Protein AF-A0A4S5A1P3-F1 (afdb_monomer_lite)

pLDDT: mean 83.7, std 17.14, range [33.22, 97.19]

Structure (mmCIF, N/CA/C/O backbone):
data_AF-A0A4S5A1P3-F1
#
_entry.id   AF-A0A4S5A1P3-F1
#
loop_
_atom_site.group_PDB
_atom_site.id
_atom_site.type_symbol
_atom_site.label_atom_id
_atom_site.label_alt_id
_atom_site.label_comp_id
_atom_site.label_asym_id
_atom_site.label_entity_id
_atom_site.label_seq_id
_atom_site.pdbx_PDB_ins_code
_atom_site.Cartn_x
_atom_site.Cartn_y
_atom_site.Cartn_z
_atom_site.occupancy
_atom_site.B_iso_or_equiv
_atom_site.auth_seq_id
_atom_site.auth_comp_id
_atom_site.auth_asym_id
_atom_site.auth_atom_id
_atom_site.pdbx_PDB_model_num
ATOM 1 N N . MET A 1 1 ? 27.775 -3.374 -28.635 1.00 35.94 1 MET A N 1
ATOM 2 C CA . MET A 1 1 ? 27.463 -2.305 -27.668 1.00 35.94 1 MET A CA 1
ATOM 3 C C . MET A 1 1 ? 25.946 -2.207 -27.679 1.00 35.94 1 MET A C 1
ATOM 5 O O . MET A 1 1 ? 25.406 -1.604 -28.589 1.00 35.94 1 MET A O 1
ATOM 9 N N . ASN A 1 2 ? 25.276 -2.994 -26.829 1.00 35.78 2 ASN A N 1
ATOM 10 C CA . ASN A 1 2 ? 23.814 -3.096 -26.831 1.00 35.78 2 ASN A CA 1
ATOM 11 C C . ASN A 1 2 ? 23.243 -1.896 -26.081 1.00 35.78 2 ASN A C 1
ATOM 13 O O . ASN A 1 2 ? 23.513 -1.739 -24.891 1.00 35.78 2 ASN A O 1
ATOM 17 N N . GLU A 1 3 ? 22.462 -1.081 -26.782 1.00 34.88 3 GLU A N 1
ATOM 18 C CA . GLU A 1 3 ? 21.548 -0.114 -26.189 1.00 34.88 3 GLU A CA 1
ATOM 19 C C . GLU A 1 3 ? 20.573 -0.870 -25.281 1.00 34.88 3 GLU A C 1
ATOM 21 O O . GLU A 1 3 ? 19.648 -1.542 -25.742 1.00 34.88 3 GLU A O 1
ATOM 26 N N . MET A 1 4 ? 20.794 -0.786 -23.966 1.00 35.00 4 MET A N 1
ATOM 27 C CA . MET A 1 4 ? 19.710 -0.987 -23.017 1.00 35.00 4 MET A CA 1
ATOM 28 C C . MET A 1 4 ? 18.684 0.097 -23.323 1.00 35.00 4 MET A C 1
ATOM 30 O O . MET A 1 4 ? 18.903 1.267 -23.013 1.00 35.00 4 MET A O 1
ATOM 34 N N . HIS A 1 5 ? 17.576 -0.291 -23.949 1.00 33.22 5 HIS A N 1
ATOM 35 C CA . HIS A 1 5 ? 16.361 0.505 -23.969 1.00 33.22 5 HIS A CA 1
ATOM 36 C C . HIS A 1 5 ? 15.910 0.695 -22.517 1.00 33.22 5 HIS A C 1
ATOM 38 O O . HIS A 1 5 ? 15.121 -0.083 -21.983 1.00 33.22 5 HIS A O 1
ATOM 44 N N . TYR A 1 6 ? 16.444 1.731 -21.874 1.00 36.34 6 TYR A N 1
ATOM 45 C CA . TYR A 1 6 ? 15.887 2.319 -20.674 1.00 36.34 6 TYR A CA 1
ATOM 46 C C . TYR A 1 6 ? 14.536 2.882 -21.105 1.00 36.34 6 TYR A C 1
ATOM 48 O O . TYR A 1 6 ? 14.447 3.979 -21.660 1.00 36.34 6 TYR A O 1
ATOM 56 N N . ARG A 1 7 ? 13.482 2.064 -20.993 1.00 33.97 7 ARG A N 1
ATOM 57 C CA . ARG A 1 7 ? 12.119 2.547 -21.187 1.00 33.97 7 ARG A CA 1
ATOM 58 C C . ARG A 1 7 ? 11.944 3.713 -20.227 1.00 33.97 7 ARG A C 1
ATOM 60 O O . ARG A 1 7 ? 12.103 3.560 -19.020 1.00 33.97 7 ARG A O 1
ATOM 67 N N . SER A 1 8 ? 11.705 4.873 -20.823 1.00 36.38 8 SER A N 1
ATOM 68 C CA . SER A 1 8 ? 11.467 6.142 -20.159 1.00 36.38 8 SER A CA 1
ATOM 69 C C . SER A 1 8 ? 10.553 5.947 -18.949 1.00 36.38 8 SER A C 1
ATOM 71 O O . SER A 1 8 ? 9.467 5.383 -19.080 1.00 36.38 8 SER A O 1
ATOM 73 N N . ALA A 1 9 ? 11.018 6.398 -17.786 1.00 40.75 9 ALA A N 1
ATOM 74 C CA . ALA A 1 9 ? 10.296 6.424 -16.522 1.00 40.75 9 ALA A CA 1
ATOM 75 C C . ALA A 1 9 ? 8.957 7.167 -16.680 1.00 40.75 9 ALA A C 1
ATOM 77 O O . ALA A 1 9 ? 8.899 8.390 -16.607 1.00 40.75 9 ALA A O 1
ATOM 78 N N . SER A 1 10 ? 7.887 6.424 -16.956 1.00 40.06 10 SER A N 1
ATOM 79 C CA . SER A 1 10 ? 6.523 6.942 -17.065 1.00 40.06 10 SER A CA 1
ATOM 80 C C . SER A 1 10 ? 5.593 5.962 -16.341 1.00 40.06 10 SER A C 1
ATOM 82 O O . SER A 1 10 ? 5.397 4.847 -16.813 1.00 40.06 10 SER A O 1
ATOM 84 N N . SER A 1 11 ? 5.131 6.390 -15.154 1.00 48.56 11 SER A N 1
ATOM 85 C CA . SER A 1 11 ? 4.219 5.738 -14.187 1.00 48.56 11 SER A CA 1
ATOM 86 C C . SER A 1 11 ? 4.602 4.319 -13.730 1.00 48.56 11 SER A C 1
ATOM 88 O O . SER A 1 11 ? 4.217 3.329 -14.351 1.00 48.56 11 SER A O 1
ATOM 90 N N . PHE A 1 12 ? 5.335 4.194 -12.621 1.00 56.28 12 PHE A N 1
ATOM 91 C CA . PHE A 1 12 ? 5.737 2.897 -12.062 1.00 56.28 12 PHE A CA 1
ATOM 92 C C . PHE A 1 12 ? 4.647 2.248 -11.193 1.00 56.28 12 PHE A C 1
ATOM 94 O O . PHE A 1 12 ? 4.829 2.072 -9.997 1.00 56.28 12 PHE A O 1
ATOM 101 N N . GLY A 1 13 ? 3.573 1.767 -11.824 1.00 71.69 13 GLY A N 1
ATOM 102 C CA . GLY A 1 13 ? 2.784 0.619 -11.350 1.00 71.69 13 GLY A CA 1
ATOM 103 C C . GLY A 1 13 ? 2.130 0.701 -9.966 1.00 71.69 13 GLY A C 1
ATOM 104 O O . GLY A 1 13 ? 1.569 -0.297 -9.531 1.00 71.69 13 GLY A O 1
ATOM 105 N N . GLY A 1 14 ? 2.155 1.825 -9.254 1.00 83.19 14 GLY A N 1
ATOM 106 C CA . GLY A 1 14 ? 1.535 1.961 -7.939 1.00 83.19 14 GLY A CA 1
ATOM 107 C C . GLY A 1 14 ? 0.019 1.871 -8.027 1.00 83.19 14 GLY A C 1
ATOM 108 O O . GLY A 1 14 ? -0.623 1.331 -7.127 1.00 83.19 14 GLY A O 1
ATOM 109 N N . ARG A 1 15 ? -0.568 2.286 -9.160 1.00 88.38 15 ARG A N 1
ATOM 110 C CA . ARG A 1 15 ? -1.984 2.018 -9.441 1.00 88.38 15 ARG A CA 1
ATOM 111 C C . ARG A 1 15 ? -2.257 0.539 -9.658 1.00 88.38 15 ARG A C 1
ATOM 113 O O . ARG A 1 15 ? -3.200 0.015 -9.072 1.00 88.38 15 ARG A O 1
ATOM 120 N N . ASP A 1 16 ? -1.403 -0.132 -10.422 1.00 90.88 16 ASP A N 1
ATOM 121 C CA . ASP A 1 16 ? -1.495 -1.579 -10.612 1.00 90.88 16 ASP A CA 1
ATOM 122 C C . ASP A 1 16 ? -1.309 -2.316 -9.279 1.00 90.88 16 ASP A C 1
ATOM 124 O O . ASP A 1 16 ? -1.969 -3.322 -9.034 1.00 90.88 16 ASP A O 1
ATOM 128 N N . ALA A 1 17 ? -0.452 -1.806 -8.391 1.00 93.62 17 ALA A N 1
ATOM 129 C CA . ALA A 1 17 ? -0.240 -2.347 -7.058 1.00 93.62 17 ALA A CA 1
ATOM 130 C C . ALA A 1 17 ? -1.464 -2.145 -6.162 1.00 93.62 17 ALA A C 1
ATOM 132 O O . ALA A 1 17 ? -1.892 -3.098 -5.518 1.00 93.62 17 ALA A O 1
ATOM 133 N N . LEU A 1 18 ? -2.078 -0.960 -6.172 1.00 94.19 18 LEU A N 1
ATOM 134 C CA . LEU A 1 18 ? -3.331 -0.699 -5.462 1.00 94.19 18 LEU A CA 1
ATOM 135 C C . LEU A 1 18 ? -4.447 -1.639 -5.943 1.00 94.19 18 LEU A C 1
ATOM 137 O O . LEU A 1 18 ? -5.137 -2.261 -5.134 1.00 94.19 18 LEU A O 1
ATOM 141 N N . ASP A 1 19 ? -4.607 -1.779 -7.260 1.00 94.06 19 ASP A N 1
ATOM 142 C CA . ASP A 1 19 ? -5.636 -2.638 -7.845 1.00 94.06 19 ASP A CA 1
ATOM 143 C C . ASP A 1 19 ? -5.355 -4.132 -7.578 1.00 94.06 19 ASP A C 1
ATOM 145 O O . ASP A 1 19 ? -6.284 -4.885 -7.267 1.00 94.06 19 ASP A O 1
ATOM 149 N N . ALA A 1 20 ? -4.087 -4.559 -7.617 1.00 94.88 20 ALA A N 1
ATOM 150 C CA . ALA A 1 20 ? -3.670 -5.919 -7.276 1.00 94.88 20 ALA A CA 1
ATOM 151 C C . ALA A 1 20 ? -3.870 -6.236 -5.786 1.00 94.88 20 ALA A C 1
ATOM 153 O O . ALA A 1 20 ? -4.341 -7.325 -5.457 1.00 94.88 20 ALA A O 1
ATOM 154 N N . ALA A 1 21 ? -3.557 -5.297 -4.890 1.00 95.94 21 ALA A N 1
ATOM 155 C CA . ALA A 1 21 ? -3.768 -5.454 -3.454 1.00 95.94 21 ALA A CA 1
ATOM 156 C C . ALA A 1 21 ? -5.259 -5.550 -3.120 1.00 95.94 21 ALA A C 1
ATOM 158 O O . ALA A 1 21 ? -5.671 -6.479 -2.427 1.00 95.94 21 ALA A O 1
ATOM 159 N N . ARG A 1 22 ? -6.093 -4.668 -3.693 1.00 96.19 22 ARG A N 1
ATOM 160 C CA . ARG A 1 22 ? -7.556 -4.757 -3.561 1.00 96.19 22 ARG A CA 1
ATOM 161 C C . ARG A 1 22 ? -8.063 -6.131 -3.993 1.00 96.19 22 ARG A C 1
ATOM 163 O O . ARG A 1 22 ? -8.819 -6.760 -3.262 1.00 96.19 22 ARG A O 1
ATOM 170 N N . GLN A 1 23 ? -7.634 -6.612 -5.161 1.00 95.25 23 GLN A N 1
ATOM 171 C CA . GLN A 1 23 ? -8.056 -7.920 -5.662 1.00 95.25 23 GLN A CA 1
ATOM 172 C C . GLN A 1 23 ? -7.584 -9.073 -4.763 1.00 95.25 23 GLN A C 1
ATOM 174 O O . GLN A 1 23 ? -8.339 -10.022 -4.550 1.00 95.25 23 GLN A O 1
ATOM 179 N N . ALA A 1 24 ? -6.369 -8.993 -4.215 1.00 94.69 24 ALA A N 1
ATOM 180 C CA . ALA A 1 24 ? -5.866 -9.985 -3.272 1.00 94.69 24 ALA A CA 1
ATOM 181 C C . ALA A 1 24 ? -6.734 -10.035 -2.006 1.00 94.69 24 ALA A C 1
ATOM 183 O O . ALA A 1 24 ? -7.174 -11.111 -1.604 1.00 94.69 24 ALA A O 1
ATOM 184 N N . TRP A 1 25 ? -7.046 -8.883 -1.413 1.00 95.56 25 TRP A N 1
ATOM 185 C CA . TRP A 1 25 ? -7.894 -8.815 -0.224 1.00 95.56 25 TRP A CA 1
ATOM 186 C C . TRP A 1 25 ? -9.334 -9.271 -0.484 1.00 95.56 25 TRP A C 1
ATOM 188 O O . TRP A 1 25 ? -9.893 -10.019 0.318 1.00 95.56 25 TRP A O 1
ATOM 198 N N . GLU A 1 26 ? -9.902 -8.942 -1.645 1.00 94.19 26 GLU A N 1
ATOM 199 C CA . GLU A 1 26 ? -11.210 -9.454 -2.072 1.00 94.19 26 GLU A CA 1
ATOM 200 C C . GLU A 1 26 ? -11.224 -10.985 -2.192 1.00 94.19 26 GLU A C 1
ATOM 202 O O . GLU A 1 26 ? -12.189 -11.628 -1.779 1.00 94.19 26 GLU A O 1
ATOM 207 N N . TRP A 1 27 ? -10.150 -11.603 -2.698 1.00 93.88 27 TRP A N 1
ATOM 208 C CA . TRP A 1 27 ? -10.016 -13.067 -2.712 1.00 93.88 27 TRP A CA 1
ATOM 209 C C . TRP A 1 27 ? -9.922 -13.675 -1.312 1.00 93.88 27 TRP A C 1
ATOM 211 O O . TRP A 1 27 ? -10.344 -14.815 -1.111 1.00 93.88 27 TRP A O 1
ATOM 221 N N . HIS A 1 28 ? -9.405 -12.919 -0.346 1.00 92.44 28 HIS A N 1
ATOM 222 C CA . HIS A 1 28 ? -9.392 -13.293 1.066 1.00 92.44 28 HIS A CA 1
ATOM 223 C C . HIS A 1 28 ? -10.714 -12.993 1.792 1.00 92.44 28 HIS A C 1
ATOM 225 O O . HIS A 1 28 ? -10.849 -13.350 2.961 1.00 92.44 28 HIS A O 1
ATOM 231 N N . GLY A 1 29 ? -11.706 -12.419 1.101 1.00 93.31 29 GLY A N 1
ATOM 232 C CA . GLY A 1 29 ? -13.027 -12.117 1.650 1.00 93.31 29 GLY A CA 1
ATOM 233 C C . GLY A 1 29 ? -13.082 -10.851 2.507 1.00 93.31 29 GLY A C 1
ATOM 234 O O . GLY A 1 29 ? -14.054 -10.671 3.235 1.00 93.31 29 GLY A O 1
ATOM 235 N N . GLU A 1 30 ? -12.064 -9.994 2.434 1.00 93.94 30 GLU A N 1
ATOM 236 C CA . GLU A 1 30 ? -11.998 -8.737 3.185 1.00 93.94 30 GLU A CA 1
ATOM 237 C C . GLU A 1 30 ? -12.755 -7.621 2.449 1.00 93.94 30 GLU A C 1
ATOM 239 O O . GLU A 1 30 ? -12.679 -7.485 1.222 1.00 93.94 30 GLU A O 1
ATOM 244 N N . ILE A 1 31 ? -13.471 -6.785 3.205 1.00 90.81 31 ILE A N 1
ATOM 245 C CA . ILE A 1 31 ? -14.104 -5.579 2.665 1.00 90.81 31 ILE A CA 1
ATOM 246 C C . ILE A 1 31 ? -13.040 -4.494 2.528 1.00 90.81 31 ILE A C 1
ATOM 248 O O . ILE A 1 31 ? -12.395 -4.113 3.503 1.00 90.81 31 ILE A O 1
ATOM 252 N N . CYS A 1 32 ? -12.897 -3.968 1.314 1.00 91.88 32 CYS A N 1
ATOM 253 C CA . CYS A 1 32 ? -11.909 -2.947 1.000 1.00 91.88 32 CYS A CA 1
ATOM 254 C C . CYS A 1 32 ? -12.578 -1.659 0.521 1.00 91.88 32 CYS A C 1
ATOM 256 O O . CYS A 1 32 ? -13.483 -1.695 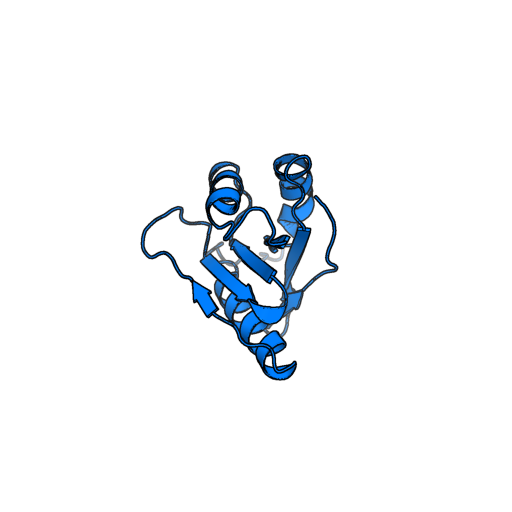-0.320 1.00 91.88 32 CYS A O 1
ATOM 258 N N . HIS A 1 33 ? -12.084 -0.511 0.979 1.00 92.50 33 HIS A N 1
ATOM 259 C CA . HIS A 1 33 ? -12.471 0.791 0.438 1.00 92.50 33 HIS A CA 1
ATOM 260 C C . HIS A 1 33 ? -11.266 1.480 -0.184 1.00 92.50 33 HIS A C 1
ATOM 262 O O . HIS A 1 33 ? -10.273 1.748 0.482 1.00 92.50 33 HIS A O 1
ATOM 268 N N . VAL A 1 34 ? -11.358 1.775 -1.478 1.00 92.56 34 VAL A N 1
ATOM 269 C CA . VAL A 1 34 ? -10.324 2.542 -2.170 1.00 92.56 34 VAL A CA 1
ATOM 270 C C . VAL A 1 34 ? -10.591 4.026 -1.957 1.00 92.56 34 VAL A C 1
ATOM 272 O O . VAL A 1 34 ? -11.637 4.537 -2.359 1.00 92.56 34 VAL A O 1
ATOM 275 N N . ARG A 1 35 ? -9.622 4.727 -1.373 1.00 89.94 35 ARG A N 1
ATOM 276 C CA . ARG A 1 35 ? -9.584 6.187 -1.323 1.00 89.94 35 ARG A CA 1
ATOM 277 C C . ARG A 1 35 ? -8.551 6.678 -2.328 1.00 89.94 35 ARG A C 1
ATOM 279 O O . ARG A 1 35 ? -7.363 6.410 -2.200 1.00 89.94 35 AR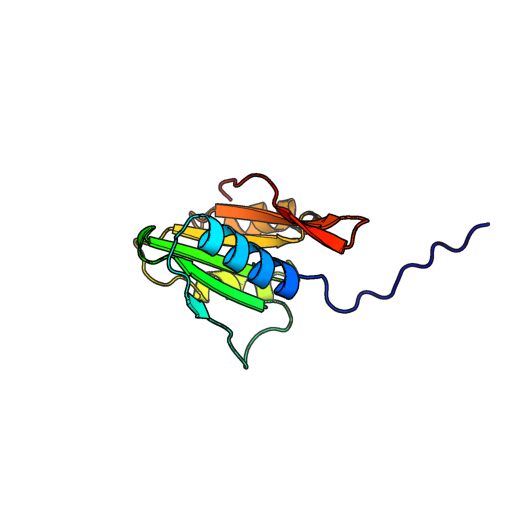G A O 1
ATOM 286 N N . THR A 1 36 ? -8.996 7.419 -3.330 1.00 83.50 36 THR A N 1
ATOM 287 C CA . THR A 1 36 ? -8.119 8.143 -4.260 1.00 83.50 36 THR A CA 1
ATOM 288 C C . THR A 1 36 ? -8.322 9.624 -4.030 1.00 83.50 36 THR A C 1
ATOM 290 O O . THR A 1 36 ? -9.462 10.072 -3.916 1.00 83.50 36 THR A O 1
ATOM 293 N N . ASN A 1 37 ? -7.242 10.391 -3.961 1.00 65.94 37 ASN A N 1
ATOM 294 C CA . ASN A 1 37 ? -7.344 11.835 -3.855 1.00 65.94 37 ASN A CA 1
ATOM 295 C C . ASN A 1 37 ? -7.021 12.420 -5.226 1.00 65.94 37 ASN A C 1
ATOM 297 O O . ASN A 1 37 ? -5.934 12.198 -5.745 1.00 65.94 37 ASN A O 1
ATOM 301 N N . GLU A 1 38 ? -7.961 13.153 -5.816 1.00 53.84 38 GLU A N 1
ATOM 302 C CA . GLU A 1 38 ? -7.771 13.764 -7.137 1.00 53.84 38 GLU A CA 1
ATOM 303 C C . GLU A 1 38 ? -6.763 14.928 -7.108 1.00 53.84 38 GLU A C 1
ATOM 305 O O . GLU A 1 38 ? -6.423 15.452 -8.166 1.00 53.84 38 GLU A O 1
ATOM 310 N N . SER A 1 39 ? -6.306 15.370 -5.922 1.00 51.78 39 SER A N 1
ATOM 311 C CA . SER A 1 39 ? -5.668 16.687 -5.794 1.00 51.78 39 SER A CA 1
ATOM 312 C C . SER A 1 39 ? -4.213 16.788 -5.329 1.00 51.78 39 SER A C 1
ATOM 314 O O . SER A 1 39 ? -3.696 17.893 -5.475 1.00 51.78 39 SER A O 1
ATOM 316 N N . GLN A 1 40 ? -3.512 15.787 -4.772 1.00 53.59 40 GLN A N 1
ATOM 317 C CA . GLN A 1 40 ? -2.230 16.109 -4.102 1.00 53.59 40 GLN A CA 1
ATOM 318 C C . GLN A 1 40 ? -1.084 15.100 -4.238 1.00 53.59 40 GLN A C 1
ATOM 320 O O . GLN A 1 40 ? -1.196 13.948 -3.829 1.00 53.59 40 GLN A O 1
ATOM 325 N N . THR A 1 41 ? 0.030 15.676 -4.714 1.00 58.56 41 THR A N 1
ATOM 326 C CA . THR A 1 41 ? 1.399 15.172 -4.892 1.00 58.56 41 THR A CA 1
ATOM 327 C C . THR A 1 41 ? 1.508 14.027 -5.899 1.00 58.56 41 THR A C 1
ATOM 329 O O . THR A 1 41 ? 0.992 12.945 -5.649 1.00 58.56 41 THR A O 1
ATOM 332 N N . ASP A 1 42 ? 2.245 14.249 -6.998 1.00 69.69 42 ASP A N 1
ATOM 333 C CA . ASP A 1 42 ? 2.413 13.336 -8.153 1.00 69.69 42 ASP A CA 1
ATOM 334 C C . ASP A 1 42 ? 2.865 11.896 -7.808 1.00 69.69 42 ASP A C 1
ATOM 336 O O . ASP A 1 42 ? 2.928 11.046 -8.691 1.00 69.69 42 ASP A O 1
ATOM 340 N N . GLY A 1 43 ? 3.178 11.600 -6.543 1.00 79.06 43 GLY A N 1
ATOM 341 C CA . GLY A 1 43 ? 3.667 10.303 -6.089 1.00 79.06 43 GLY A CA 1
ATOM 342 C C . GLY A 1 43 ? 2.764 9.510 -5.140 1.00 79.06 43 GLY A C 1
ATOM 343 O O . GLY A 1 43 ? 3.113 8.365 -4.886 1.00 79.06 43 GLY A O 1
ATOM 344 N N . VAL A 1 44 ? 1.640 10.024 -4.611 1.00 87.19 44 VAL A N 1
ATOM 345 C CA . VAL A 1 44 ? 0.691 9.183 -3.835 1.00 87.19 44 VAL A CA 1
ATOM 346 C C . VAL A 1 44 ? -0.471 8.762 -4.725 1.00 87.19 44 VAL A C 1
ATOM 348 O O . VAL A 1 44 ? -1.225 9.594 -5.219 1.00 87.19 44 VAL A O 1
ATOM 351 N N . VAL A 1 45 ? -0.650 7.456 -4.893 1.00 88.56 45 VAL A N 1
ATOM 352 C CA . VAL A 1 45 ? -1.652 6.884 -5.802 1.00 88.56 45 VAL A CA 1
ATOM 353 C C . VAL A 1 45 ? -3.024 6.774 -5.140 1.00 88.56 45 VAL A C 1
ATOM 355 O O . VAL A 1 45 ? -4.064 6.945 -5.781 1.00 88.56 45 VAL A O 1
ATOM 358 N N . GLY A 1 46 ? -3.039 6.471 -3.847 1.00 91.19 46 GLY A N 1
ATOM 359 C CA . GLY A 1 46 ? -4.257 6.304 -3.069 1.00 91.19 46 GLY A CA 1
ATOM 360 C C . GLY A 1 46 ? -4.030 5.434 -1.845 1.00 91.19 46 GLY A C 1
ATOM 361 O O . GLY A 1 46 ? -2.897 5.099 -1.508 1.00 91.19 46 GLY A O 1
ATOM 362 N N . ALA A 1 47 ? -5.119 5.047 -1.198 1.00 92.56 47 ALA A N 1
ATOM 363 C CA . ALA A 1 47 ? -5.102 4.124 -0.080 1.00 92.56 47 ALA A CA 1
ATOM 364 C C . ALA A 1 47 ? -6.195 3.063 -0.200 1.00 92.56 47 ALA A C 1
ATOM 366 O O . ALA A 1 47 ? -7.240 3.282 -0.821 1.00 92.56 47 ALA A O 1
ATOM 367 N N . LEU A 1 48 ? -5.940 1.925 0.432 1.00 94.75 48 LEU A N 1
ATOM 368 C CA . LEU A 1 48 ? -6.879 0.842 0.639 1.00 94.75 48 LEU A CA 1
ATOM 369 C C . LEU A 1 48 ? -7.183 0.742 2.133 1.00 94.75 48 LEU A C 1
ATOM 371 O O . LEU A 1 48 ? -6.317 0.387 2.931 1.00 94.75 48 LEU A O 1
ATOM 375 N N . ASP A 1 49 ? -8.414 1.060 2.511 1.00 94.50 49 ASP A N 1
ATOM 376 C CA . ASP A 1 49 ? -8.875 0.891 3.882 1.00 94.50 49 ASP A CA 1
ATOM 377 C C . ASP A 1 49 ? -9.433 -0.524 4.056 1.00 94.50 49 ASP A C 1
ATOM 379 O O . ASP A 1 49 ? -10.270 -0.970 3.264 1.00 94.50 49 ASP A O 1
ATOM 383 N N . LEU A 1 50 ? -8.990 -1.196 5.119 1.00 93.81 50 LEU A N 1
ATOM 384 C CA . LEU A 1 50 ? -9.391 -2.539 5.539 1.00 93.81 50 LEU A CA 1
ATOM 385 C C . LEU A 1 50 ? -10.027 -2.434 6.939 1.00 93.81 50 LEU A C 1
ATOM 387 O O . LEU A 1 50 ? -9.338 -2.619 7.952 1.00 93.81 50 LEU A O 1
ATOM 391 N N . PRO A 1 51 ? -11.326 -2.086 7.037 1.00 92.25 51 PRO A N 1
ATOM 392 C CA . PRO A 1 51 ? -11.957 -1.712 8.303 1.00 92.25 51 PRO A CA 1
ATOM 393 C C . PRO A 1 51 ? -11.985 -2.836 9.332 1.00 92.25 51 PRO A C 1
ATOM 395 O O . PRO A 1 51 ? -11.704 -2.599 10.507 1.00 92.25 51 PRO A O 1
ATOM 398 N N . ASP A 1 52 ? -12.250 -4.062 8.883 1.00 91.62 52 ASP A N 1
ATOM 399 C CA . ASP A 1 52 ? -12.320 -5.243 9.748 1.00 91.62 52 ASP A CA 1
ATOM 400 C C . ASP A 1 52 ? -10.960 -5.571 10.382 1.00 91.62 52 ASP A C 1
ATOM 402 O O . ASP A 1 52 ? -10.887 -6.132 11.477 1.00 91.62 52 ASP A O 1
ATOM 406 N N . ARG A 1 53 ? -9.871 -5.139 9.733 1.00 91.19 53 ARG A N 1
ATOM 407 C CA . ARG A 1 53 ? -8.494 -5.283 10.215 1.00 91.19 53 ARG A CA 1
ATOM 408 C C . ARG A 1 53 ? -7.967 -4.044 10.936 1.00 91.19 53 ARG A C 1
ATOM 410 O O . ARG A 1 53 ? -6.855 -4.098 11.455 1.00 91.19 53 ARG A O 1
ATOM 417 N N . ARG A 1 54 ? -8.732 -2.942 10.957 1.00 92.62 54 ARG A N 1
ATOM 418 C CA . ARG A 1 54 ? -8.277 -1.608 11.395 1.00 92.62 54 ARG A CA 1
ATOM 419 C C . ARG A 1 54 ? -6.934 -1.239 10.762 1.00 92.62 54 ARG A C 1
ATOM 421 O O . ARG A 1 54 ? -5.988 -0.855 11.448 1.00 92.62 54 ARG A O 1
ATOM 428 N N . HIS A 1 55 ? -6.847 -1.427 9.450 1.00 93.31 55 HIS A N 1
ATOM 429 C CA . HIS A 1 55 ? -5.612 -1.271 8.699 1.00 93.31 55 HIS A CA 1
ATOM 430 C C . HIS A 1 55 ? -5.838 -0.366 7.489 1.00 93.31 55 HIS A C 1
ATOM 432 O O . HIS A 1 55 ? -6.898 -0.408 6.865 1.00 93.31 55 HIS A O 1
ATOM 438 N N . VAL A 1 56 ? -4.846 0.454 7.155 1.00 94.19 56 VAL A N 1
ATOM 439 C CA . VAL A 1 56 ? -4.827 1.251 5.927 1.00 94.19 56 VAL A CA 1
ATOM 440 C C . VAL A 1 56 ? -3.513 1.033 5.189 1.00 94.19 56 VAL A C 1
ATOM 442 O O . VAL A 1 56 ? -2.441 1.216 5.758 1.00 94.19 56 VAL A O 1
ATOM 445 N N . GLU A 1 57 ? -3.602 0.660 3.917 1.00 95.56 57 GLU A N 1
ATOM 446 C CA . GLU A 1 57 ? -2.452 0.516 3.024 1.00 95.56 57 GLU A CA 1
ATOM 447 C C . GLU A 1 57 ? -2.387 1.737 2.100 1.00 95.56 57 GLU A C 1
ATOM 449 O O . GLU A 1 57 ? -3.313 1.980 1.331 1.00 95.56 57 GLU A O 1
ATOM 454 N N . VAL A 1 58 ? -1.321 2.531 2.175 1.00 94.00 58 VAL A N 1
ATOM 455 C CA . VAL A 1 58 ? -1.131 3.759 1.389 1.00 94.00 58 VAL A CA 1
ATOM 456 C C . VAL A 1 58 ? -0.133 3.486 0.272 1.00 94.00 58 VAL A C 1
ATOM 458 O O . VAL A 1 58 ? 1.020 3.164 0.541 1.00 94.00 58 VAL A O 1
ATOM 461 N N . PHE A 1 59 ? -0.563 3.630 -0.977 1.00 93.44 59 PHE A N 1
ATOM 462 C CA . PHE A 1 59 ? 0.217 3.283 -2.161 1.00 93.44 59 PHE A CA 1
ATOM 463 C C . PHE A 1 59 ? 0.885 4.519 -2.749 1.00 93.44 59 PHE A C 1
ATOM 465 O O . PHE A 1 59 ? 0.224 5.530 -3.008 1.00 93.44 59 PHE A O 1
ATOM 472 N N . VAL A 1 60 ? 2.188 4.422 -3.001 1.00 91.31 60 VAL A N 1
ATOM 473 C CA . VAL A 1 60 ? 2.991 5.501 -3.586 1.00 91.31 60 VAL A CA 1
ATOM 474 C C . VAL A 1 60 ? 3.776 5.015 -4.800 1.00 91.31 60 VAL A C 1
ATOM 476 O O . VAL A 1 60 ? 4.221 3.877 -4.825 1.00 91.31 60 VAL A O 1
ATOM 479 N N . ASP A 1 61 ? 3.960 5.887 -5.788 1.00 89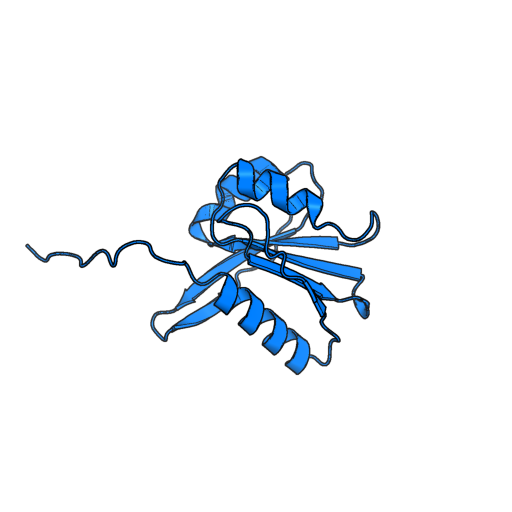.12 61 ASP A N 1
ATOM 480 C CA . ASP A 1 61 ? 4.731 5.647 -7.017 1.00 89.12 61 ASP A CA 1
ATOM 481 C C . ASP A 1 61 ? 6.191 6.120 -6.907 1.00 89.12 61 ASP A C 1
ATOM 483 O O . ASP A 1 61 ? 7.051 5.698 -7.685 1.00 89.12 61 ASP A O 1
ATOM 487 N N . SER A 1 62 ? 6.496 6.993 -5.941 1.00 86.69 62 SER A N 1
ATOM 488 C CA . SER A 1 62 ? 7.856 7.446 -5.642 1.00 86.69 62 SER A CA 1
ATOM 489 C C . SER A 1 62 ? 8.090 7.568 -4.135 1.00 86.69 62 SER A C 1
ATOM 491 O O . SER A 1 62 ? 7.160 7.539 -3.332 1.00 86.69 62 SER A O 1
ATOM 493 N N . VAL A 1 63 ? 9.359 7.664 -3.742 1.00 88.12 63 VAL A N 1
ATOM 494 C CA . VAL A 1 63 ? 9.792 7.765 -2.336 1.00 88.12 63 VAL A CA 1
ATOM 495 C C . VAL A 1 63 ? 10.508 9.084 -2.061 1.00 88.12 63 VAL A C 1
ATOM 497 O O . VAL A 1 63 ? 11.507 9.135 -1.348 1.00 88.12 63 VAL A O 1
ATOM 500 N N . ASP A 1 64 ? 10.038 10.157 -2.683 1.00 89.00 64 ASP A N 1
ATOM 501 C CA . ASP A 1 64 ? 10.550 11.498 -2.417 1.00 89.00 64 ASP A CA 1
ATOM 502 C C . ASP A 1 64 ? 10.037 12.008 -1.065 1.00 89.00 64 ASP A C 1
ATOM 504 O O . ASP A 1 64 ? 8.963 11.611 -0.612 1.00 89.00 64 ASP A O 1
ATOM 508 N N . ASP A 1 65 ? 10.784 12.900 -0.412 1.00 86.19 65 ASP A N 1
ATOM 509 C CA . ASP A 1 65 ? 10.461 13.343 0.955 1.00 86.19 65 ASP A CA 1
ATOM 510 C C . ASP A 1 65 ? 9.065 13.999 1.038 1.00 86.19 65 ASP A C 1
ATOM 512 O O . ASP A 1 65 ? 8.323 13.797 2.003 1.00 86.19 65 ASP A O 1
ATOM 516 N N . ASP A 1 66 ? 8.651 14.711 -0.014 1.00 86.62 66 ASP A N 1
ATOM 517 C CA . ASP A 1 66 ? 7.309 15.300 -0.127 1.00 86.62 66 ASP A CA 1
ATOM 518 C C . ASP A 1 66 ? 6.202 14.233 -0.219 1.00 86.62 66 ASP A C 1
ATOM 520 O O . ASP A 1 66 ? 5.102 14.407 0.315 1.00 86.62 66 ASP A O 1
ATOM 524 N N . VAL A 1 67 ? 6.488 13.098 -0.859 1.00 88.12 67 VAL A N 1
ATOM 525 C CA . VAL A 1 67 ? 5.553 11.971 -0.968 1.00 88.12 67 VAL A CA 1
ATOM 526 C C . VAL A 1 67 ? 5.460 11.246 0.368 1.00 88.12 67 VAL A C 1
ATOM 528 O O . VAL A 1 67 ? 4.359 11.047 0.878 1.00 88.12 67 VAL A O 1
ATOM 531 N N . LEU A 1 68 ? 6.600 10.941 0.990 1.00 88.12 68 LEU A N 1
ATOM 532 C CA . LEU A 1 68 ? 6.655 10.260 2.285 1.00 88.12 68 LEU A CA 1
ATOM 533 C C . LEU A 1 68 ? 6.014 11.099 3.403 1.00 88.12 68 LEU A C 1
ATOM 535 O O . LEU A 1 68 ? 5.251 10.567 4.205 1.00 88.12 68 LEU A O 1
ATOM 539 N N . SER A 1 69 ? 6.207 12.421 3.404 1.00 85.50 69 SER A N 1
ATOM 540 C CA . SER A 1 69 ? 5.502 13.321 4.334 1.00 85.50 69 SER A CA 1
ATOM 541 C C . SER A 1 69 ? 3.991 13.403 4.075 1.00 85.50 69 SER A C 1
ATOM 543 O O . SER A 1 69 ? 3.214 13.749 4.968 1.00 85.50 69 SER A O 1
ATOM 545 N N . THR A 1 70 ? 3.545 13.081 2.858 1.00 85.44 70 THR A N 1
ATOM 546 C CA . THR A 1 70 ? 2.121 13.017 2.514 1.00 85.44 70 THR A CA 1
ATOM 547 C C . THR A 1 70 ? 1.489 11.703 2.968 1.00 85.44 70 THR A C 1
ATOM 549 O O . THR A 1 70 ? 0.332 11.736 3.381 1.00 85.44 70 THR A O 1
ATOM 552 N N . VAL A 1 71 ? 2.222 10.581 2.974 1.00 85.25 71 VAL A N 1
ATOM 553 C CA . VAL A 1 71 ? 1.731 9.266 3.444 1.00 85.25 71 VAL A CA 1
ATOM 554 C C . VAL A 1 71 ? 1.127 9.350 4.848 1.00 85.25 71 VAL A C 1
ATOM 556 O O . VAL A 1 71 ? 0.051 8.808 5.089 1.00 85.25 71 VAL A O 1
ATOM 559 N N . GLU A 1 72 ? 1.745 10.108 5.755 1.00 77.62 72 GLU A N 1
ATOM 560 C CA . GLU A 1 72 ? 1.248 10.298 7.127 1.00 77.62 72 GLU A CA 1
ATOM 561 C C . GLU A 1 72 ? -0.168 10.897 7.182 1.00 77.62 72 GLU A C 1
ATOM 563 O O . GLU A 1 72 ? -0.953 10.579 8.073 1.00 77.62 72 GLU A O 1
ATOM 568 N N . LYS A 1 73 ? -0.538 11.727 6.200 1.00 82.69 73 LYS A N 1
ATOM 569 C CA . LYS A 1 73 ? -1.851 12.391 6.147 1.00 82.69 73 LYS A CA 1
ATOM 570 C C . LYS A 1 73 ? -2.986 11.439 5.764 1.00 82.69 73 LYS A C 1
ATOM 572 O O . LYS A 1 73 ? -4.150 11.818 5.860 1.00 82.69 73 LYS A O 1
ATOM 577 N N . TRP A 1 74 ? -2.659 10.231 5.306 1.00 82.94 74 TRP A N 1
ATOM 578 C CA . TRP A 1 74 ? -3.632 9.209 4.920 1.00 82.94 74 TRP A CA 1
ATOM 579 C C . TRP A 1 74 ? -4.042 8.287 6.070 1.00 82.94 74 TRP A C 1
ATOM 581 O O . TRP A 1 74 ? -4.983 7.499 5.905 1.00 82.94 74 TRP A O 1
ATOM 591 N N . ALA A 1 75 ? -3.389 8.411 7.231 1.00 75.50 75 ALA A N 1
ATOM 592 C CA . ALA A 1 75 ? -3.788 7.720 8.448 1.00 75.50 75 ALA A CA 1
ATOM 593 C C . ALA A 1 75 ? -5.267 8.008 8.774 1.00 75.50 75 ALA A C 1
ATOM 595 O O . ALA A 1 75 ? -5.727 9.149 8.723 1.00 75.50 75 ALA A O 1
ATOM 596 N N . VAL A 1 76 ? -6.030 6.949 9.054 1.00 70.38 76 VAL A N 1
ATOM 597 C CA . VAL A 1 76 ? -7.492 7.020 9.241 1.00 70.38 76 VAL A CA 1
ATOM 598 C C . VAL A 1 76 ? -7.860 7.361 10.685 1.00 70.38 76 VAL A C 1
ATOM 600 O O . VAL A 1 76 ? -8.797 8.121 10.920 1.00 70.38 76 VAL A O 1
ATOM 603 N N . ALA A 1 77 ? -7.134 6.795 11.650 1.00 72.06 77 ALA A N 1
ATOM 604 C CA . ALA A 1 77 ? -7.314 7.010 13.083 1.00 72.06 77 ALA A CA 1
ATOM 605 C C . ALA A 1 77 ? -6.055 6.559 13.840 1.00 72.06 77 ALA A C 1
ATOM 607 O O . ALA A 1 77 ? -5.352 5.667 13.368 1.00 72.06 77 ALA A O 1
ATOM 608 N N . ASP A 1 78 ? -5.828 7.101 15.038 1.00 72.56 78 ASP A N 1
ATOM 609 C CA . ASP A 1 78 ? -4.646 6.795 15.865 1.00 72.56 78 ASP A CA 1
ATOM 610 C C . ASP A 1 78 ? -4.519 5.307 16.254 1.00 72.56 78 ASP A C 1
ATOM 612 O O . ASP A 1 78 ? -3.431 4.835 16.568 1.00 72.56 78 ASP A O 1
ATOM 616 N N . GLU A 1 79 ? -5.622 4.549 16.236 1.00 81.88 79 GLU A N 1
ATOM 617 C CA . GLU A 1 79 ? -5.633 3.114 16.566 1.00 81.88 79 GLU A CA 1
ATOM 618 C C . GLU A 1 79 ? -5.448 2.189 15.353 1.00 81.88 79 GLU A C 1
ATOM 620 O O . GLU A 1 79 ? -5.405 0.969 15.518 1.00 81.88 79 GLU A O 1
ATOM 625 N N . TRP A 1 80 ? -5.423 2.732 14.133 1.00 90.88 80 TRP A N 1
ATOM 626 C CA . TRP A 1 80 ? -5.296 1.923 12.923 1.00 90.88 80 TRP A CA 1
ATOM 627 C C . TRP A 1 80 ? -3.830 1.723 12.566 1.00 90.88 80 TRP A C 1
ATOM 629 O O . TRP A 1 80 ? -3.025 2.649 12.634 1.00 90.88 80 TRP A O 1
ATOM 639 N N . VAL A 1 81 ? -3.494 0.514 12.122 1.00 91.25 81 VAL A N 1
ATOM 640 C CA . VAL A 1 81 ? -2.164 0.239 11.579 1.00 91.25 81 VAL A CA 1
ATOM 641 C C . VAL A 1 81 ? -2.085 0.850 10.186 1.00 91.25 81 VAL A C 1
ATOM 643 O O . VAL A 1 81 ? -2.906 0.546 9.320 1.00 91.25 81 VAL A O 1
ATOM 646 N N . MET A 1 82 ? -1.101 1.719 9.973 1.00 93.19 82 MET A N 1
ATOM 647 C CA . MET A 1 82 ? -0.795 2.267 8.656 1.00 93.19 82 MET A CA 1
ATOM 648 C C . MET A 1 82 ? 0.372 1.500 8.045 1.00 93.19 82 MET A C 1
ATOM 650 O O . MET A 1 82 ? 1.410 1.333 8.689 1.00 93.19 82 MET A O 1
ATOM 654 N N . ARG A 1 83 ? 0.199 1.063 6.798 1.00 95.25 83 ARG A N 1
ATOM 655 C CA . ARG A 1 83 ? 1.253 0.492 5.967 1.00 95.25 83 ARG A CA 1
ATOM 656 C C . ARG A 1 83 ? 1.504 1.379 4.761 1.00 95.25 83 ARG A C 1
ATOM 658 O O . ARG A 1 83 ? 0.591 1.629 3.981 1.00 95.25 83 ARG A O 1
ATOM 665 N N . ALA A 1 84 ? 2.747 1.790 4.559 1.00 94.69 84 ALA A N 1
ATOM 666 C CA . ALA A 1 84 ? 3.181 2.363 3.295 1.00 94.69 84 ALA A CA 1
ATOM 667 C C . ALA A 1 84 ? 3.532 1.231 2.320 1.00 94.69 84 ALA A C 1
ATOM 669 O O . ALA A 1 84 ? 4.336 0.352 2.634 1.00 94.69 84 ALA A O 1
ATOM 670 N N . VAL A 1 85 ? 2.941 1.261 1.128 1.00 96.00 85 VAL A N 1
ATOM 671 C CA . VAL A 1 85 ? 3.213 0.334 0.028 1.00 96.00 85 VAL A CA 1
ATOM 672 C C . VAL A 1 85 ? 3.898 1.111 -1.091 1.00 96.00 85 VAL A C 1
ATOM 674 O O . VAL A 1 85 ? 3.309 2.005 -1.697 1.00 96.00 85 VAL A O 1
ATOM 677 N N . LEU A 1 86 ? 5.167 0.803 -1.340 1.00 94.25 86 LEU A N 1
ATOM 678 C CA . LEU A 1 86 ? 6.071 1.648 -2.127 1.00 94.25 86 LEU A CA 1
ATOM 679 C C . LEU A 1 86 ? 6.958 0.826 -3.072 1.00 94.25 86 LEU A C 1
ATOM 681 O O . LEU A 1 86 ? 7.111 -0.379 -2.857 1.00 94.25 86 LEU A O 1
ATOM 685 N N . PRO A 1 87 ? 7.592 1.429 -4.096 1.00 94.94 87 PRO A N 1
ATOM 686 C CA . PRO A 1 87 ? 8.504 0.699 -4.964 1.00 94.94 87 PRO A CA 1
ATOM 687 C C . PRO A 1 87 ? 9.628 0.058 -4.149 1.00 94.94 87 PRO A C 1
ATOM 689 O O . PRO A 1 87 ? 10.262 0.723 -3.328 1.00 94.94 87 PRO A O 1
ATOM 692 N N . LEU A 1 88 ? 9.931 -1.216 -4.414 1.00 94.12 88 LEU A N 1
ATOM 693 C CA . LEU A 1 88 ? 10.952 -1.972 -3.676 1.00 94.12 88 LEU A CA 1
ATOM 694 C C . LEU A 1 88 ? 12.317 -1.258 -3.657 1.00 94.12 88 LEU A C 1
ATOM 696 O O . LEU A 1 88 ? 13.028 -1.293 -2.658 1.00 94.12 88 LEU A O 1
ATOM 700 N N . ALA A 1 89 ? 12.667 -0.562 -4.742 1.00 91.25 89 ALA A N 1
ATOM 701 C CA . ALA A 1 89 ? 13.906 0.210 -4.844 1.00 91.25 89 ALA A CA 1
ATOM 702 C C . ALA A 1 89 ? 13.999 1.379 -3.840 1.00 91.25 89 ALA A C 1
ATOM 704 O O . ALA A 1 89 ? 15.094 1.864 -3.568 1.00 91.25 89 ALA A O 1
ATOM 705 N N . GLY A 1 90 ? 12.866 1.835 -3.299 1.00 90.38 90 GLY A N 1
ATOM 706 C CA . GLY A 1 90 ? 12.769 2.952 -2.363 1.00 90.38 90 GLY A CA 1
ATOM 707 C C . GLY A 1 90 ? 12.688 2.559 -0.887 1.00 90.38 90 GLY A C 1
ATOM 708 O O . GLY A 1 90 ? 12.648 3.441 -0.031 1.00 90.38 90 GLY A O 1
ATOM 709 N N . LEU A 1 91 ? 12.686 1.260 -0.580 1.00 91.31 91 LEU A N 1
ATOM 710 C CA . LEU A 1 91 ? 12.426 0.729 0.761 1.00 91.31 91 LEU A CA 1
ATOM 711 C C . LEU A 1 91 ? 13.405 1.250 1.821 1.00 91.31 91 LEU A C 1
ATOM 713 O O . LEU A 1 91 ? 12.987 1.695 2.884 1.00 91.31 91 LEU A O 1
ATOM 717 N N . GLY A 1 92 ? 14.701 1.307 1.495 1.00 90.81 92 GLY A N 1
ATOM 718 C CA . GLY A 1 92 ? 15.720 1.832 2.411 1.00 90.81 92 GLY A CA 1
ATOM 719 C C . GLY A 1 92 ? 15.514 3.307 2.776 1.00 90.81 92 GLY A C 1
ATOM 720 O O . GLY A 1 92 ? 15.662 3.677 3.935 1.00 90.81 92 GLY A O 1
ATOM 721 N N . ARG A 1 93 ? 15.104 4.146 1.814 1.00 91.69 93 ARG A N 1
ATOM 722 C CA . ARG A 1 93 ? 14.806 5.564 2.080 1.00 91.69 93 ARG A CA 1
ATOM 723 C C . ARG A 1 93 ? 13.537 5.719 2.914 1.00 91.69 93 ARG A C 1
ATOM 725 O O . ARG A 1 93 ? 13.494 6.555 3.811 1.00 91.69 93 ARG A O 1
ATOM 732 N N . ALA A 1 94 ? 12.517 4.910 2.634 1.00 91.38 94 ALA A N 1
ATOM 733 C CA . ALA A 1 94 ? 11.279 4.929 3.401 1.00 91.38 94 ALA A CA 1
ATOM 734 C C . ALA A 1 94 ? 11.495 4.515 4.860 1.00 91.38 94 ALA A C 1
ATOM 736 O O . ALA A 1 94 ? 10.932 5.158 5.740 1.00 91.38 94 ALA A O 1
ATOM 737 N N . HIS A 1 95 ? 12.361 3.531 5.124 1.00 92.25 95 HIS A N 1
ATOM 738 C CA . HIS A 1 95 ? 12.798 3.204 6.483 1.00 92.25 95 HIS A CA 1
ATOM 739 C C . HIS A 1 95 ? 13.348 4.426 7.207 1.00 92.25 95 HIS A C 1
ATOM 741 O O . HIS A 1 95 ? 12.853 4.797 8.265 1.00 92.25 95 HIS A O 1
ATOM 747 N N . GLU A 1 96 ? 14.341 5.097 6.624 1.00 91.12 96 GLU A N 1
ATOM 748 C CA . GLU A 1 96 ? 14.963 6.262 7.259 1.00 91.12 96 GLU A CA 1
ATOM 749 C C . GLU A 1 96 ? 13.953 7.383 7.537 1.00 91.12 96 GLU A C 1
ATOM 751 O O . GLU A 1 96 ? 13.979 7.981 8.613 1.00 91.12 96 GLU A O 1
ATOM 756 N N . ALA A 1 97 ? 13.041 7.638 6.597 1.00 90.38 97 ALA A N 1
ATOM 757 C CA . ALA A 1 97 ? 12.049 8.700 6.712 1.00 90.38 97 ALA A CA 1
ATOM 758 C C . ALA A 1 97 ? 10.912 8.384 7.699 1.00 90.38 97 ALA A C 1
ATOM 760 O O . ALA A 1 97 ? 10.377 9.299 8.326 1.00 90.38 97 ALA A O 1
ATOM 761 N N . LEU A 1 98 ? 10.525 7.111 7.834 1.00 89.06 98 LEU A N 1
ATOM 762 C CA . LEU A 1 98 ? 9.324 6.699 8.568 1.00 89.06 98 LEU A CA 1
ATOM 763 C C . LEU A 1 98 ? 9.609 5.930 9.871 1.00 89.06 98 LEU A C 1
ATOM 765 O O . LEU A 1 98 ? 8.668 5.616 10.600 1.00 89.06 98 LEU A O 1
ATOM 769 N N . ARG A 1 99 ? 10.880 5.687 10.219 1.00 86.69 99 ARG A N 1
ATOM 770 C CA . ARG A 1 99 ? 11.314 4.884 11.382 1.00 86.69 99 ARG A CA 1
ATOM 771 C C . ARG A 1 99 ? 10.593 5.180 12.697 1.00 86.69 99 ARG A C 1
ATOM 773 O O . ARG A 1 99 ? 10.291 4.296 13.488 1.00 86.69 99 ARG A O 1
ATOM 780 N N . GLU A 1 100 ? 10.345 6.453 12.979 1.00 83.50 100 GLU A N 1
ATOM 781 C CA . GLU A 1 100 ? 9.774 6.893 14.262 1.00 83.50 100 GLU A CA 1
ATOM 782 C C . GLU A 1 100 ? 8.249 7.060 14.206 1.00 83.50 100 GLU A C 1
ATOM 784 O O . GLU A 1 100 ? 7.637 7.565 15.146 1.00 83.50 100 GLU A O 1
ATOM 789 N N . ARG A 1 101 ? 7.619 6.639 13.102 1.00 81.06 101 ARG A N 1
ATOM 790 C CA . ARG A 1 101 ? 6.186 6.832 12.844 1.00 81.06 101 ARG A CA 1
ATOM 791 C C . ARG A 1 101 ? 5.323 5.628 13.199 1.00 81.06 101 ARG A C 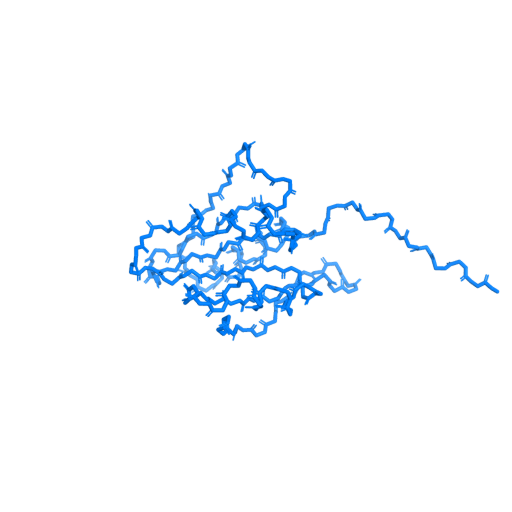1
ATOM 793 O O . ARG A 1 101 ? 4.104 5.742 13.165 1.00 81.06 101 ARG A O 1
ATOM 800 N N . GLY A 1 102 ? 5.932 4.496 13.561 1.00 83.38 102 GLY A N 1
ATOM 801 C CA . GLY A 1 102 ? 5.201 3.293 13.972 1.00 83.38 102 GLY A CA 1
ATOM 802 C C . GLY A 1 102 ? 4.357 2.673 12.855 1.00 83.38 102 GLY A C 1
ATOM 803 O O . GLY A 1 102 ? 3.367 2.004 13.143 1.00 83.38 102 GLY A O 1
ATOM 804 N N . CYS A 1 103 ? 4.727 2.906 11.596 1.00 89.88 103 CYS A N 1
ATOM 805 C CA . CYS A 1 103 ? 4.056 2.346 10.431 1.00 89.88 103 CYS A CA 1
ATOM 806 C C . CYS A 1 103 ? 4.792 1.121 9.879 1.00 89.88 103 CYS A C 1
ATOM 808 O O . CYS A 1 103 ? 6.003 0.960 10.049 1.00 89.88 103 CYS A O 1
ATOM 810 N N . GLU A 1 104 ? 4.045 0.289 9.168 1.00 95.19 104 GLU A N 1
ATOM 811 C CA . GLU A 1 104 ? 4.583 -0.815 8.387 1.00 95.19 104 GLU A CA 1
ATOM 812 C C . GLU A 1 104 ? 5.025 -0.333 6.998 1.00 95.19 104 GLU A C 1
ATOM 814 O O . GLU A 1 104 ? 4.456 0.602 6.435 1.00 95.19 104 GLU A O 1
ATOM 819 N N . LEU A 1 105 ? 6.008 -1.005 6.413 1.00 95.94 105 LEU A N 1
ATOM 820 C CA . LEU A 1 105 ? 6.476 -0.820 5.048 1.00 95.94 105 LEU A CA 1
ATOM 821 C C . LEU A 1 105 ? 6.302 -2.125 4.276 1.00 95.94 105 LEU A C 1
ATOM 823 O O . LEU A 1 105 ? 6.505 -3.218 4.806 1.00 95.94 105 LEU A O 1
ATOM 827 N N . GLN A 1 106 ? 5.945 -2.011 3.002 1.00 97.19 106 GLN A N 1
ATOM 828 C CA . GLN A 1 106 ? 5.932 -3.139 2.085 1.00 97.19 106 GLN A CA 1
ATOM 829 C C . GLN A 1 106 ? 6.361 -2.694 0.689 1.00 97.19 106 GLN A 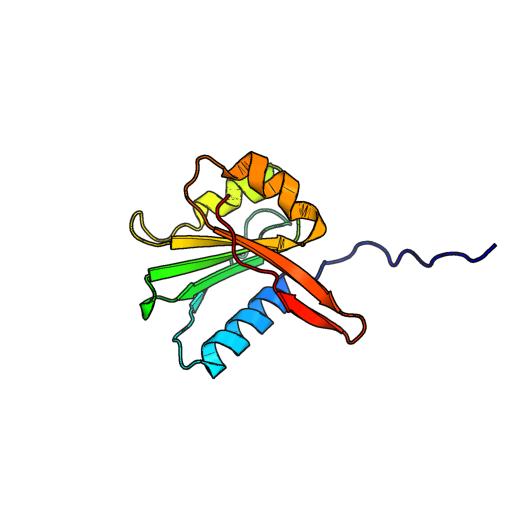C 1
ATOM 831 O O . GLN A 1 106 ? 5.747 -1.828 0.065 1.00 97.19 106 GLN A O 1
ATOM 836 N N . GLY A 1 107 ? 7.422 -3.314 0.180 1.00 96.50 107 GLY A N 1
ATOM 837 C CA . GLY A 1 107 ? 7.888 -3.074 -1.182 1.00 96.50 107 GLY A CA 1
ATOM 838 C C . GLY A 1 107 ? 6.993 -3.750 -2.224 1.00 96.50 107 GLY A C 1
ATOM 839 O O . GLY A 1 107 ? 6.577 -4.890 -2.023 1.00 96.50 107 GLY A O 1
ATOM 840 N N . TYR A 1 108 ? 6.764 -3.114 -3.370 1.00 95.94 108 TYR A N 1
ATOM 841 C CA . TYR A 1 108 ? 6.193 -3.753 -4.559 1.00 95.94 108 TYR A CA 1
ATOM 842 C C . TYR A 1 108 ? 7.127 -3.640 -5.767 1.00 95.94 108 TYR A C 1
ATOM 844 O O . TYR A 1 108 ? 7.979 -2.751 -5.853 1.00 95.94 108 TYR A O 1
ATOM 852 N N . TRP A 1 109 ? 6.972 -4.557 -6.719 1.00 94.56 109 TRP A N 1
ATOM 853 C CA . TRP A 1 109 ? 7.616 -4.478 -8.028 1.00 94.56 109 TRP A CA 1
ATOM 854 C C . TRP A 1 109 ? 6.757 -5.147 -9.099 1.00 94.56 109 TRP A C 1
ATOM 856 O O . TRP A 1 109 ? 5.949 -6.034 -8.817 1.00 94.56 109 TRP A O 1
ATOM 866 N N . VAL A 1 110 ? 6.957 -4.733 -10.348 1.00 90.88 110 VAL A N 1
ATOM 867 C CA . VAL A 1 110 ? 6.364 -5.391 -11.515 1.00 90.88 110 VAL A CA 1
ATOM 868 C C . VAL A 1 110 ? 7.325 -6.477 -11.992 1.00 90.88 110 VAL A C 1
ATOM 870 O O . VAL A 1 110 ? 8.514 -6.229 -12.192 1.00 90.88 110 VAL A O 1
ATOM 873 N N . ARG A 1 111 ? 6.822 -7.700 -12.131 1.00 90.81 111 ARG A N 1
ATOM 874 C CA . ARG A 1 111 ? 7.564 -8.853 -12.651 1.00 90.81 111 ARG A CA 1
ATOM 875 C C . ARG A 1 111 ? 7.681 -8.781 -14.175 1.00 90.81 111 ARG A C 1
ATOM 877 O O . ARG A 1 111 ? 6.914 -8.084 -14.832 1.00 90.81 111 ARG A O 1
ATOM 884 N N . ASP A 1 112 ? 8.571 -9.590 -14.750 1.00 88.75 112 ASP A N 1
ATOM 885 C CA . ASP A 1 112 ? 8.760 -9.678 -16.210 1.00 88.75 112 ASP A CA 1
ATOM 886 C C . ASP A 1 112 ? 7.480 -10.066 -16.980 1.00 88.75 112 ASP A C 1
ATOM 888 O O . ASP A 1 112 ? 7.343 -9.750 -18.160 1.00 88.75 112 ASP A O 1
ATOM 892 N N . ASP A 1 113 ? 6.528 -10.738 -16.320 1.00 89.81 113 ASP A N 1
ATOM 893 C CA . ASP A 1 113 ? 5.220 -11.111 -16.878 1.00 89.81 113 ASP A CA 1
ATOM 894 C C . ASP A 1 113 ? 4.151 -10.005 -16.754 1.00 89.81 113 ASP A C 1
ATOM 896 O O . ASP A 1 113 ? 2.987 -10.231 -17.090 1.00 89.81 113 ASP A O 1
ATOM 900 N N . GLY A 1 114 ? 4.534 -8.819 -16.273 1.00 86.44 114 GLY A N 1
ATOM 901 C CA . GLY A 1 114 ? 3.658 -7.664 -16.080 1.00 86.44 114 GLY A CA 1
ATOM 902 C C . GLY A 1 114 ? 2.796 -7.723 -14.818 1.00 86.44 114 GLY A C 1
ATOM 903 O O . GLY A 1 114 ? 2.001 -6.816 -14.594 1.00 86.44 114 GLY A O 1
ATOM 904 N N . ARG A 1 115 ? 2.922 -8.763 -13.983 1.00 89.69 115 ARG A N 1
ATOM 905 C CA . ARG A 1 115 ? 2.166 -8.864 -12.727 1.00 89.69 115 ARG A CA 1
ATOM 906 C C . ARG A 1 115 ? 2.874 -8.130 -11.599 1.00 89.69 115 ARG A C 1
ATOM 908 O O . ARG A 1 115 ? 4.100 -8.165 -11.501 1.00 89.69 115 ARG A O 1
ATOM 915 N N . VAL A 1 116 ? 2.094 -7.545 -10.696 1.00 94.06 116 VAL A N 1
ATOM 916 C CA . VAL A 1 116 ? 2.624 -6.979 -9.452 1.00 94.06 116 VAL A CA 1
ATOM 917 C C . VAL A 1 116 ? 2.941 -8.100 -8.467 1.00 94.06 116 VAL A C 1
ATOM 919 O O . VAL A 1 116 ? 2.183 -9.061 -8.320 1.00 94.06 116 VAL A O 1
ATOM 922 N N . ALA A 1 117 ? 4.076 -7.972 -7.793 1.00 94.94 117 ALA A N 1
ATOM 923 C CA . ALA A 1 117 ? 4.434 -8.760 -6.630 1.00 94.94 117 ALA A CA 1
ATOM 924 C C . ALA A 1 117 ? 4.710 -7.842 -5.440 1.00 94.94 117 ALA A C 1
ATOM 926 O O . ALA A 1 117 ? 5.160 -6.707 -5.606 1.00 94.94 117 ALA A O 1
ATOM 927 N N . PHE A 1 118 ? 4.451 -8.373 -4.248 1.00 96.12 118 PHE A N 1
ATOM 928 C CA . PHE A 1 118 ? 4.658 -7.690 -2.981 1.00 96.12 118 PHE A CA 1
ATOM 929 C C . PHE A 1 118 ? 5.748 -8.392 -2.182 1.00 96.12 118 PHE A C 1
ATOM 931 O O . PHE A 1 118 ? 5.855 -9.622 -2.176 1.00 96.12 118 PHE A O 1
ATOM 938 N N . GLY A 1 119 ? 6.564 -7.589 -1.516 1.00 95.00 119 GLY A N 1
ATOM 939 C CA . GLY A 1 119 ? 7.595 -8.033 -0.601 1.00 95.00 119 GLY A CA 1
ATOM 940 C C . GLY A 1 119 ? 7.014 -8.419 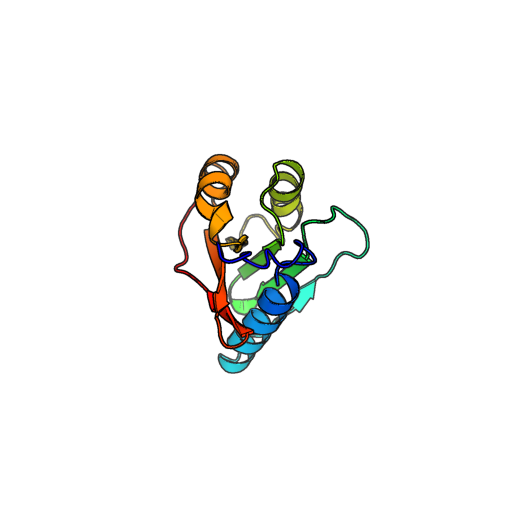0.749 1.00 95.00 119 GLY A C 1
ATOM 941 O O . GLY A 1 119 ? 5.800 -8.404 0.976 1.00 95.00 119 GLY A O 1
ATOM 942 N N . HIS A 1 120 ? 7.917 -8.761 1.662 1.00 94.94 120 HIS A N 1
ATOM 943 C CA . HIS A 1 120 ? 7.546 -8.929 3.055 1.00 94.94 120 HIS A CA 1
ATOM 944 C C . HIS A 1 120 ? 7.131 -7.585 3.664 1.00 94.94 120 HIS A C 1
ATOM 946 O O . HIS A 1 120 ? 7.533 -6.526 3.182 1.00 94.94 120 HIS A O 1
ATOM 952 N N . VAL A 1 121 ? 6.312 -7.661 4.706 1.00 95.25 121 VAL A N 1
ATOM 953 C CA . VAL A 1 121 ? 5.933 -6.507 5.516 1.00 95.25 121 VAL A CA 1
ATOM 954 C C . VAL A 1 121 ? 6.976 -6.345 6.609 1.00 95.25 121 VAL A C 1
ATOM 956 O O . VAL A 1 121 ? 7.307 -7.313 7.290 1.00 95.25 121 VAL A O 1
ATOM 959 N N . GLU A 1 122 ? 7.473 -5.135 6.801 1.00 94.25 122 GLU A N 1
ATOM 960 C CA . GLU A 1 122 ? 8.431 -4.817 7.855 1.00 94.25 122 GLU A CA 1
ATOM 961 C C . GLU A 1 122 ? 8.031 -3.546 8.599 1.00 94.25 122 GLU A C 1
ATOM 963 O O . GLU A 1 122 ? 7.236 -2.754 8.109 1.00 94.25 122 GLU A O 1
ATOM 968 N N . MET A 1 123 ? 8.542 -3.364 9.811 1.00 93.44 123 MET A N 1
ATOM 969 C CA . MET A 1 123 ? 8.351 -2.114 10.547 1.00 93.44 123 MET A CA 1
ATOM 970 C C . MET A 1 123 ? 9.402 -1.108 10.098 1.00 93.44 123 MET A C 1
ATOM 972 O O . MET A 1 123 ? 10.570 -1.486 10.000 1.00 93.44 123 MET A O 1
ATOM 976 N N . ALA A 1 124 ? 8.987 0.137 9.848 1.00 87.94 124 ALA A N 1
ATOM 977 C CA . ALA A 1 124 ? 9.892 1.224 9.478 1.00 87.94 124 ALA A CA 1
ATOM 978 C C . ALA A 1 124 ? 11.018 1.433 10.505 1.00 87.94 124 ALA A C 1
ATOM 980 O O . ALA A 1 124 ? 10.758 1.335 11.726 1.00 87.94 124 ALA A O 1
#

Foldseek 3Di:
DDPPPPPPPDFFCLVVVVVQVVVVVVVVVFDWDWAADPDDDPWWGTWIDGVVQLEIETTTRDQDLRVLVVQLVRRPDPPGAYEYEYAPVCQVVSCVNCVVVQHKYKHWHQDPVRHIDIDDIDTD

Secondary structure (DSSP, 8-state):
------------SHHHHHHHHHHHHHHTT---EEE--SSS-TTEEEEEEEGGGTEEEEEES---HHHHHHHGGG---TTSEEEEEEEGGGHHHHHHHHTTTT-EEEEEEE-TTS-EEEEEEEE-

Radius of gyration: 14.63 Å; chains: 1; bounding box: 42×30×44 Å

Sequence (124 aa):
MNEMHYRSASSFGGRDALDAARQAWEWHGEICHVRTNESQTDGVVGALDLPDRRHVEVFVDSVDDDVLSTVEKWAVADEWVMRAVLPLAGLGRAHEALRERGCELQGYWVRDDGRVAFGHVEMA